Protein AF-A0A2P4YNF6-F1 (afdb_monomer_lite)

Sequence (118 aa):
MSEDQEPVELSPTPSEPAPLDSVTVDAIAPTSLLPRLRKKGYKFSSYAREDHGNALYCVTFCDVLPIYERMFAVAGGNRLTVYECLENGGLDVIQVYCDGDQEEQYFTAAWTVDVLTG

InterPro domains:
  IPR015943 WD40/YVTN repeat-like-containing domain superfamily [G3DSA:2.130.10.10] (36-118)
  IPR051243 Polycomb group WD repeat-containing protein [PTHR10253] (38-114)

Radius of gyration: 34.35 Å; chains: 1; bounding box: 39×47×121 Å

Foldseek 3Di:
DDDDDDDDDDDDDDDDDDDDPPPPPPDPPVPPCVVVPPPDDDDQQDDDDDPVPFDWQDKAQAPADPVRRQWIWIFFQQKIWIWGQDPSRDIDTPDMDGDPDNRDTDNYDDD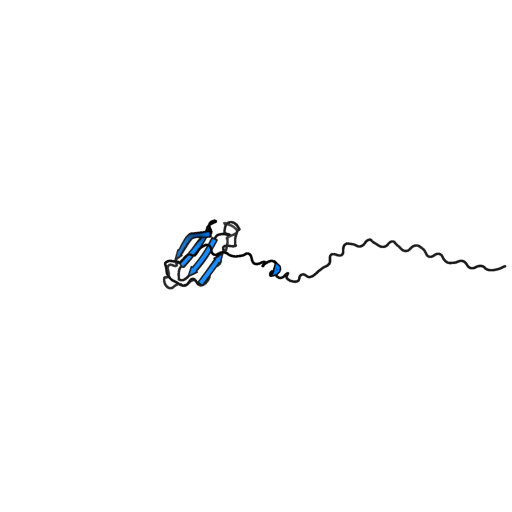DDDPVPD

pLDDT: mean 78.88, std 23.99, range [35.5, 98.69]

Organism: NCBI:txid4796

Structure (mmCIF, N/CA/C/O backbone):
data_AF-A0A2P4YNF6-F1
#
_entry.id   AF-A0A2P4YNF6-F1
#
loop_
_atom_site.group_PDB
_atom_site.id
_atom_site.type_symbol
_atom_site.label_atom_id
_atom_site.label_alt_id
_atom_site.label_comp_id
_atom_site.label_asym_id
_atom_site.label_entity_id
_atom_site.label_seq_id
_atom_site.pdbx_PDB_ins_code
_atom_site.Cartn_x
_atom_site.Cartn_y
_atom_site.Cartn_z
_atom_site.occupancy
_atom_site.B_iso_or_equiv
_atom_site.auth_seq_id
_atom_site.auth_comp_id
_atom_site.auth_asym_id
_atom_site.auth_atom_id
_atom_site.pdbx_PDB_model_num
ATOM 1 N N . MET A 1 1 ? 28.984 27.673 -102.567 1.00 40.41 1 MET A N 1
ATOM 2 C CA . MET A 1 1 ? 27.905 28.667 -102.410 1.00 40.41 1 MET A CA 1
ATOM 3 C C . MET A 1 1 ? 26.698 27.871 -101.954 1.00 40.41 1 MET A C 1
ATOM 5 O O . MET A 1 1 ? 26.148 27.160 -102.779 1.00 40.41 1 MET A O 1
ATOM 9 N N . SER A 1 2 ? 26.620 27.592 -100.652 1.00 43.94 2 SER A N 1
ATOM 10 C CA . SER A 1 2 ? 25.773 28.294 -99.655 1.00 43.94 2 SER A CA 1
ATOM 11 C C . SER A 1 2 ? 24.592 27.357 -99.376 1.00 43.94 2 SER A C 1
ATOM 13 O O . SER A 1 2 ? 24.042 26.852 -100.342 1.00 43.94 2 SER A O 1
ATOM 15 N N . GLU A 1 3 ? 24.126 27.013 -98.186 1.00 46.59 3 GLU A N 1
ATOM 16 C CA . GLU A 1 3 ? 24.444 27.191 -96.767 1.00 46.59 3 GLU A CA 1
ATOM 17 C C . GLU A 1 3 ? 23.687 26.011 -96.129 1.00 46.59 3 GLU A C 1
ATOM 19 O O . GLU A 1 3 ? 22.508 25.849 -96.432 1.00 46.59 3 GLU A O 1
ATOM 24 N N . ASP A 1 4 ? 24.322 25.184 -95.297 1.00 43.97 4 ASP A N 1
ATOM 25 C CA . ASP A 1 4 ? 23.609 24.172 -94.508 1.00 43.97 4 ASP A CA 1
ATOM 26 C C . ASP A 1 4 ? 24.011 24.299 -93.038 1.00 43.97 4 ASP A C 1
ATOM 28 O O . ASP A 1 4 ? 25.160 24.563 -92.685 1.00 43.97 4 ASP A O 1
ATOM 32 N N . GLN A 1 5 ? 22.982 24.203 -92.214 1.00 39.94 5 GLN A N 1
ATOM 33 C CA . GLN A 1 5 ? 22.827 24.734 -90.870 1.00 39.94 5 GLN A CA 1
ATOM 34 C C . GLN A 1 5 ? 23.389 23.751 -89.825 1.00 39.94 5 GLN A C 1
ATOM 36 O O . GLN A 1 5 ? 22.950 22.604 -89.765 1.00 39.94 5 GLN A O 1
ATOM 41 N N . GLU A 1 6 ? 24.342 24.177 -88.988 1.00 47.16 6 GLU A N 1
ATOM 42 C CA . GLU A 1 6 ? 24.832 23.370 -87.855 1.00 47.16 6 GLU A CA 1
ATOM 43 C C . GLU A 1 6 ? 23.800 23.324 -86.708 1.00 47.16 6 GLU A C 1
ATOM 45 O O . GLU A 1 6 ? 23.304 24.378 -86.292 1.00 47.16 6 GLU A O 1
ATOM 50 N N . PRO A 1 7 ? 23.494 22.146 -86.131 1.00 43.91 7 PRO A N 1
ATOM 51 C CA . PRO A 1 7 ? 22.780 22.058 -84.866 1.00 43.91 7 PRO A CA 1
ATOM 52 C C . PRO A 1 7 ? 23.763 22.132 -83.686 1.00 43.91 7 PRO A C 1
ATOM 54 O O . PRO A 1 7 ? 24.753 21.409 -83.623 1.00 43.91 7 PRO A O 1
ATOM 57 N N . VAL A 1 8 ? 23.462 23.008 -82.728 1.00 46.62 8 VAL A N 1
ATOM 58 C CA . VAL A 1 8 ? 24.220 23.202 -81.483 1.00 46.62 8 VAL A CA 1
ATOM 59 C C . VAL A 1 8 ? 24.035 21.992 -80.557 1.00 46.62 8 VAL A C 1
ATOM 61 O O . VAL A 1 8 ? 22.925 21.721 -80.100 1.00 46.62 8 VAL A O 1
ATOM 64 N N . GLU A 1 9 ? 25.125 21.282 -80.260 1.00 43.38 9 GLU A N 1
ATOM 65 C CA . GLU A 1 9 ? 25.176 20.180 -79.293 1.00 43.38 9 GLU A CA 1
ATOM 66 C C . GLU A 1 9 ? 25.269 20.741 -77.857 1.00 43.38 9 GLU A C 1
ATOM 68 O O . GLU A 1 9 ? 26.223 21.435 -77.499 1.00 43.38 9 GLU A O 1
ATOM 73 N N . LEU A 1 10 ? 24.244 20.490 -77.035 1.00 39.78 10 LEU A N 1
ATOM 74 C CA . LEU A 1 10 ? 24.192 20.890 -75.624 1.00 39.78 10 LEU A CA 1
ATOM 75 C C . LEU A 1 10 ? 25.003 19.909 -74.761 1.00 39.78 10 LEU A C 1
ATOM 77 O O . LEU A 1 10 ? 24.817 18.697 -74.831 1.00 39.78 10 LEU A O 1
ATOM 81 N N . SER A 1 11 ? 25.885 20.455 -73.925 1.00 45.62 11 SER A N 1
ATOM 82 C CA . SER A 1 11 ? 26.763 19.741 -72.993 1.00 45.62 11 SER A CA 1
ATOM 83 C C . SER A 1 11 ? 26.007 18.940 -71.911 1.00 45.62 11 SER A C 1
ATOM 85 O O . SER A 1 11 ? 24.892 19.307 -71.529 1.00 45.62 11 SER A O 1
ATOM 87 N N . PRO A 1 12 ? 26.606 17.853 -71.374 1.00 41.47 12 PRO A N 1
ATOM 88 C CA . PRO A 1 12 ? 25.936 16.955 -70.436 1.00 41.47 12 PRO A CA 1
ATOM 89 C C . PRO A 1 12 ? 25.709 17.607 -69.065 1.00 41.47 12 PRO A C 1
ATOM 91 O O . PRO A 1 12 ? 26.616 18.165 -68.447 1.00 41.47 12 PRO A O 1
ATOM 94 N N . THR A 1 13 ? 24.469 17.507 -68.592 1.00 40.78 13 THR A N 1
ATOM 95 C CA . THR A 1 13 ? 23.997 17.953 -67.277 1.00 40.78 13 THR A CA 1
ATOM 96 C C . THR A 1 13 ? 24.624 17.100 -66.159 1.00 40.78 13 THR A C 1
ATOM 98 O O . THR A 1 13 ? 24.768 15.889 -66.340 1.00 40.78 13 THR A O 1
ATOM 101 N N . PRO A 1 14 ? 25.012 17.686 -65.008 1.00 38.69 14 PRO A N 1
ATOM 102 C CA . PRO A 1 14 ? 25.619 16.946 -63.907 1.00 38.69 14 PRO A CA 1
ATOM 103 C C . PRO A 1 14 ? 24.654 15.915 -63.313 1.00 38.69 14 PRO A C 1
ATOM 105 O O . PRO A 1 14 ? 23.480 16.191 -63.076 1.00 38.69 14 PRO A O 1
ATOM 108 N N . SER A 1 15 ? 25.206 14.726 -63.083 1.00 44.44 15 SER A N 1
ATOM 109 C CA . SER A 1 15 ? 24.582 13.540 -62.504 1.00 44.44 15 SER A CA 1
ATOM 110 C C . SER A 1 15 ? 23.806 13.824 -61.216 1.00 44.44 15 SER A C 1
ATOM 112 O O . SER A 1 15 ? 24.346 14.379 -60.257 1.00 44.44 15 SER A O 1
ATOM 114 N N . GLU A 1 16 ? 22.557 13.372 -61.215 1.00 39.91 16 GLU A N 1
ATOM 115 C CA . GLU A 1 16 ? 21.609 13.332 -60.104 1.00 39.91 16 GLU A CA 1
ATOM 116 C C . GLU A 1 16 ? 22.200 12.607 -58.874 1.00 39.91 16 GLU A C 1
ATOM 118 O O . GLU A 1 16 ? 22.705 11.488 -59.011 1.00 39.91 16 GLU A O 1
ATOM 123 N N . PRO A 1 17 ? 22.187 13.209 -57.668 1.00 39.03 17 PRO A N 1
ATOM 124 C CA . PRO A 1 17 ? 22.589 12.510 -56.454 1.00 39.03 17 PRO A CA 1
ATOM 125 C C . PRO A 1 17 ? 21.510 11.495 -56.047 1.00 39.03 17 PRO A C 1
ATOM 127 O O . PRO A 1 17 ? 20.322 11.811 -56.024 1.00 39.03 17 PRO A O 1
ATOM 130 N N . ALA A 1 18 ? 21.945 10.278 -55.709 1.00 46.62 18 ALA A N 1
ATOM 131 C CA . ALA A 1 18 ? 21.102 9.193 -55.204 1.00 46.62 18 ALA A CA 1
ATOM 132 C C . ALA A 1 18 ? 20.200 9.653 -54.037 1.00 46.62 18 ALA A C 1
ATOM 134 O O . ALA A 1 18 ? 20.630 10.494 -53.239 1.00 46.62 18 ALA A O 1
ATOM 135 N N . PRO A 1 19 ? 18.978 9.103 -53.890 1.00 36.38 19 PRO A N 1
ATOM 136 C CA . PRO A 1 19 ? 18.088 9.512 -52.820 1.00 36.38 19 PRO A CA 1
ATOM 137 C C . PRO A 1 19 ? 18.684 9.072 -51.481 1.00 36.38 19 PRO A C 1
ATOM 139 O O . PRO A 1 19 ? 18.851 7.886 -51.202 1.00 36.38 19 PRO A O 1
ATOM 142 N N . LEU A 1 20 ? 19.035 10.067 -50.672 1.00 40.53 20 LEU A N 1
ATOM 143 C CA . LEU A 1 20 ? 19.299 9.932 -49.250 1.00 40.53 20 LEU A CA 1
ATOM 144 C C . LEU A 1 20 ? 17.985 9.483 -48.597 1.00 40.53 20 LEU A C 1
ATOM 146 O O . LEU A 1 20 ? 16.967 10.146 -48.804 1.00 40.53 20 LEU A O 1
ATOM 150 N N . ASP A 1 21 ? 18.004 8.377 -47.849 1.00 38.75 21 ASP A N 1
ATOM 151 C CA . ASP A 1 21 ? 16.855 7.886 -47.084 1.00 38.75 21 ASP A CA 1
ATOM 152 C C . ASP A 1 21 ? 16.238 9.040 -46.289 1.00 38.75 21 ASP A C 1
ATOM 154 O O . ASP A 1 21 ? 16.794 9.531 -45.301 1.00 38.75 21 ASP A O 1
ATOM 158 N N . SER A 1 22 ? 15.086 9.514 -46.761 1.00 37.94 22 SER A N 1
ATOM 159 C CA . SER A 1 22 ? 14.310 10.529 -46.078 1.00 37.94 22 SER A CA 1
ATOM 160 C C . SER A 1 22 ? 13.765 9.888 -44.812 1.00 37.94 22 SER A C 1
ATOM 162 O O . SER A 1 22 ? 12.767 9.169 -44.850 1.00 37.94 22 SER A O 1
ATOM 164 N N . VAL A 1 23 ? 14.439 10.138 -43.692 1.00 37.16 23 VAL A N 1
ATOM 165 C CA . VAL A 1 23 ? 13.872 9.966 -42.358 1.00 37.16 23 VAL A CA 1
ATOM 166 C C . VAL A 1 23 ? 12.595 10.798 -42.341 1.00 37.16 23 VAL A C 1
ATOM 168 O O . VAL A 1 23 ? 12.644 12.028 -42.256 1.00 37.16 23 VAL A O 1
ATOM 171 N N . THR A 1 24 ? 11.448 10.141 -42.500 1.00 35.50 24 THR A N 1
ATOM 172 C CA . THR A 1 24 ? 10.166 10.787 -42.278 1.00 35.50 24 THR A CA 1
ATOM 173 C C . THR A 1 24 ? 10.145 11.192 -40.815 1.00 35.50 24 THR A C 1
ATOM 175 O O . THR A 1 24 ? 10.206 10.365 -39.905 1.00 35.50 24 THR A O 1
ATOM 178 N N . VAL A 1 25 ? 10.108 12.501 -40.575 1.00 40.78 25 VAL A N 1
ATOM 179 C CA . VAL A 1 25 ? 9.796 13.058 -39.259 1.00 40.78 25 VAL A CA 1
ATOM 180 C C . VAL A 1 25 ? 8.287 12.899 -39.073 1.00 40.78 25 VAL A C 1
ATOM 182 O O . VAL A 1 25 ? 7.532 13.866 -39.033 1.00 40.78 25 VAL A O 1
ATOM 185 N N . ASP A 1 26 ? 7.833 11.647 -39.039 1.00 38.38 26 ASP A N 1
ATOM 186 C CA . ASP A 1 26 ? 6.468 11.308 -38.692 1.00 38.38 26 ASP A CA 1
ATOM 187 C C . ASP A 1 26 ? 6.336 11.458 -37.180 1.00 38.38 26 ASP A C 1
ATOM 189 O O . ASP A 1 26 ? 6.780 10.626 -36.394 1.00 38.38 26 ASP A O 1
ATOM 193 N N . ALA A 1 27 ? 5.740 12.587 -36.806 1.00 45.59 27 ALA A N 1
ATOM 194 C CA . ALA A 1 27 ? 4.920 12.763 -35.622 1.00 45.59 27 ALA A CA 1
ATOM 195 C C . ALA A 1 27 ? 5.492 12.196 -34.308 1.00 45.59 27 ALA A C 1
ATOM 197 O O . ALA A 1 27 ? 5.204 11.068 -33.909 1.00 45.59 27 ALA A O 1
ATOM 198 N N . ILE A 1 28 ? 6.088 13.077 -33.498 1.00 52.62 28 ILE A N 1
ATOM 199 C CA . ILE A 1 28 ? 5.987 12.957 -32.034 1.00 52.62 28 ILE A CA 1
ATOM 200 C C . ILE A 1 28 ? 4.539 13.313 -31.643 1.00 52.62 28 ILE A C 1
ATOM 202 O O . ILE A 1 28 ? 4.264 14.294 -30.959 1.00 52.62 28 ILE A O 1
ATOM 206 N N . ALA A 1 29 ? 3.573 12.545 -32.144 1.00 51.41 29 ALA A N 1
ATOM 207 C CA . ALA A 1 29 ? 2.304 12.411 -31.463 1.00 51.41 29 ALA A CA 1
ATOM 208 C C . ALA A 1 29 ? 2.599 11.576 -30.210 1.00 51.41 29 ALA A C 1
ATOM 210 O O . ALA A 1 29 ? 3.353 10.605 -30.314 1.00 51.41 29 ALA A O 1
ATOM 211 N N . PRO A 1 30 ? 2.053 11.904 -29.027 1.00 54.28 30 PRO A N 1
ATOM 212 C CA . PRO A 1 30 ? 2.116 10.979 -27.910 1.00 54.28 30 PRO A CA 1
ATOM 213 C C . PRO A 1 30 ? 1.453 9.687 -28.382 1.00 54.28 30 PRO A C 1
ATOM 215 O O . PRO A 1 30 ? 0.233 9.635 -28.549 1.00 54.28 30 PRO A O 1
ATOM 218 N N . THR A 1 31 ? 2.260 8.667 -28.685 1.00 54.38 31 THR A N 1
ATOM 219 C CA . THR A 1 31 ? 1.757 7.355 -29.064 1.00 54.38 31 THR A CA 1
ATOM 220 C C . THR A 1 31 ? 0.895 6.915 -27.908 1.00 54.38 31 THR A C 1
ATOM 222 O O . THR A 1 31 ? 1.389 6.655 -26.811 1.00 54.38 31 THR A O 1
ATOM 225 N N . SER A 1 32 ? -0.411 6.928 -28.147 1.00 60.41 32 SER A N 1
ATOM 226 C CA . SER A 1 32 ? -1.409 6.508 -27.189 1.00 60.41 32 SER A CA 1
ATOM 227 C C . SER A 1 32 ? -0.923 5.231 -26.505 1.00 60.41 32 SER A C 1
ATOM 229 O O . SER A 1 32 ? -0.521 4.291 -27.186 1.00 60.41 32 SER A O 1
ATOM 231 N N . LEU A 1 33 ? -0.917 5.179 -25.171 1.00 59.56 33 LEU A N 1
ATOM 232 C CA . LEU A 1 33 ? -0.593 3.942 -24.446 1.00 59.56 33 LEU A CA 1
ATOM 233 C C . LEU A 1 33 ? -1.698 2.882 -24.622 1.00 59.56 33 LEU A C 1
ATOM 235 O O . LEU A 1 33 ? -1.518 1.721 -24.255 1.00 59.56 33 LEU A O 1
ATOM 239 N N . LEU A 1 34 ? -2.830 3.256 -25.227 1.00 58.28 34 LEU A N 1
ATOM 240 C CA . LEU A 1 34 ? -4.008 2.410 -25.406 1.00 58.28 34 LEU A CA 1
ATOM 241 C C . LEU A 1 34 ? -3.743 1.116 -26.209 1.00 58.28 34 LEU A C 1
ATOM 243 O O . LEU A 1 34 ? -4.246 0.076 -25.791 1.00 58.28 34 LEU A O 1
ATOM 247 N N . PRO A 1 35 ? -2.931 1.081 -27.289 1.00 55.69 35 PRO A N 1
ATOM 248 C CA . PRO A 1 35 ? -2.599 -0.157 -27.999 1.00 55.69 35 PRO A CA 1
ATOM 249 C C . PRO A 1 35 ? -1.669 -1.086 -27.201 1.00 55.69 35 PRO A C 1
ATOM 251 O O . PRO A 1 35 ? -1.671 -2.294 -27.436 1.00 55.69 35 PRO A O 1
ATOM 254 N N . ARG A 1 36 ? -0.885 -0.547 -26.250 1.00 55.31 36 ARG A N 1
ATOM 255 C CA . ARG A 1 36 ? -0.086 -1.338 -25.291 1.00 55.31 36 ARG A CA 1
ATOM 256 C C . ARG A 1 36 ? -0.931 -1.876 -24.140 1.00 55.31 36 ARG A C 1
ATOM 258 O O . ARG A 1 36 ? -0.581 -2.899 -23.561 1.00 55.31 36 ARG A O 1
ATOM 265 N N . LEU A 1 37 ? -2.085 -1.266 -23.887 1.00 57.50 37 LEU A N 1
ATOM 266 C CA . LEU A 1 37 ? -3.124 -1.762 -22.991 1.00 57.50 37 LEU A CA 1
ATOM 267 C C . LEU A 1 37 ? -3.934 -2.905 -23.641 1.00 57.50 37 LEU A C 1
ATOM 269 O O . LEU A 1 37 ? -5.157 -2.977 -23.519 1.00 57.50 37 LEU A O 1
ATOM 273 N N . ARG A 1 38 ? -3.273 -3.83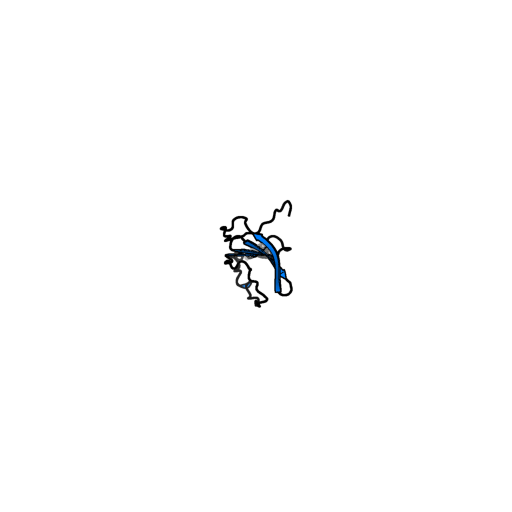0 -24.355 1.00 58.81 38 ARG A N 1
ATOM 274 C CA . ARG A 1 38 ? -3.884 -5.128 -24.670 1.00 58.81 38 ARG A CA 1
ATOM 275 C C . ARG A 1 38 ? -4.188 -5.783 -23.329 1.00 58.81 38 ARG A C 1
ATOM 277 O O . ARG A 1 38 ? -3.261 -6.147 -22.612 1.00 58.81 38 ARG A O 1
ATOM 284 N N . LYS A 1 39 ? -5.479 -5.847 -22.980 1.00 62.50 39 LYS A N 1
ATOM 285 C CA . LYS A 1 39 ? -6.005 -6.350 -21.704 1.00 62.50 39 LYS A CA 1
ATOM 286 C C . LYS A 1 39 ? -5.392 -7.715 -21.393 1.00 62.50 39 LYS A C 1
ATOM 288 O O . LYS A 1 39 ? -5.884 -8.738 -21.862 1.00 62.50 39 LYS A O 1
ATOM 293 N N . LYS A 1 40 ? -4.314 -7.735 -20.605 1.00 74.62 40 LYS A N 1
ATOM 294 C CA . LYS A 1 40 ? -3.911 -8.947 -19.899 1.00 74.62 40 LYS A CA 1
ATOM 295 C C . LYS A 1 40 ? -5.099 -9.325 -19.019 1.00 74.62 40 LYS A C 1
ATOM 297 O O . LYS A 1 40 ? -5.668 -8.467 -18.346 1.00 74.62 40 LYS A O 1
ATOM 302 N N . GLY A 1 41 ? -5.535 -10.577 -19.103 1.00 86.31 41 GLY A N 1
ATOM 303 C CA . GLY A 1 41 ? -6.573 -11.075 -18.212 1.00 86.31 41 GLY A CA 1
ATOM 304 C C . GLY A 1 41 ? -6.036 -11.067 -16.785 1.00 86.31 41 GLY A C 1
ATOM 305 O O . GLY A 1 41 ? -4.960 -11.608 -16.540 1.00 86.31 41 GLY A O 1
ATOM 306 N N . TYR A 1 42 ? -6.766 -10.451 -15.863 1.00 89.88 42 TYR A N 1
ATOM 307 C CA . TYR A 1 42 ? -6.470 -10.531 -14.438 1.00 89.88 42 TYR A CA 1
ATOM 308 C C . TYR A 1 42 ? -7.306 -11.653 -13.828 1.00 89.88 42 TYR A C 1
ATOM 310 O O . TYR A 1 42 ? -8.484 -11.808 -14.156 1.00 89.88 42 TYR A O 1
ATOM 318 N N . LYS A 1 43 ? -6.694 -12.434 -12.938 1.00 93.56 43 LYS A N 1
ATOM 319 C CA . LYS A 1 43 ? -7.373 -13.448 -12.133 1.00 93.56 43 LYS A CA 1
ATOM 320 C C . LYS A 1 43 ? -7.184 -13.086 -10.668 1.00 93.56 43 LYS A C 1
ATOM 322 O O . LYS A 1 43 ? -6.069 -12.800 -10.248 1.00 93.56 43 LYS A O 1
ATOM 327 N N . PHE A 1 44 ? -8.270 -13.122 -9.908 1.00 95.62 44 PHE A N 1
ATOM 328 C CA . PHE A 1 44 ? -8.212 -12.986 -8.460 1.00 95.62 44 PHE A CA 1
ATOM 329 C C . PHE A 1 44 ? -7.367 -14.115 -7.847 1.00 95.62 44 PHE A C 1
ATOM 331 O O . PHE A 1 44 ? -7.610 -15.289 -8.145 1.00 95.62 44 PHE A O 1
ATOM 338 N N . SER A 1 45 ? -6.389 -13.757 -7.013 1.00 96.25 45 SER A N 1
ATOM 339 C CA . SER A 1 45 ? -5.526 -14.709 -6.306 1.00 96.25 45 SER A CA 1
ATOM 340 C C . SER A 1 45 ? -5.851 -14.780 -4.817 1.00 96.25 45 SER A C 1
ATOM 342 O O . SER A 1 45 ? -6.131 -15.862 -4.308 1.00 96.25 45 SER A O 1
ATOM 344 N N . SER A 1 46 ? -5.835 -13.643 -4.123 1.00 96.88 46 SER A N 1
ATOM 345 C CA . SER A 1 46 ? -5.978 -13.572 -2.672 1.00 96.88 46 SER A CA 1
ATOM 346 C C . SER A 1 46 ? -6.479 -12.196 -2.217 1.00 96.88 46 SER A C 1
ATOM 348 O O . SER A 1 46 ? -6.624 -11.267 -3.014 1.00 96.88 46 SER A O 1
ATOM 350 N N . TYR A 1 47 ? -6.783 -12.088 -0.924 1.00 96.50 47 TYR A N 1
ATOM 351 C CA . TYR A 1 47 ? -7.090 -10.839 -0.236 1.00 96.50 47 TYR A CA 1
ATOM 352 C C . TYR A 1 47 ? -6.644 -10.950 1.224 1.00 96.50 47 TYR A C 1
ATOM 354 O O . TYR A 1 47 ? -6.593 -12.050 1.776 1.00 96.50 47 TYR A O 1
ATOM 362 N N . ALA A 1 48 ? -6.376 -9.810 1.852 1.00 94.25 48 ALA A N 1
ATOM 363 C CA . ALA A 1 48 ? -6.134 -9.701 3.284 1.00 94.25 48 ALA A CA 1
ATOM 364 C C . ALA A 1 48 ? -7.084 -8.657 3.882 1.00 94.25 48 ALA A C 1
ATOM 366 O O . ALA A 1 48 ? -7.527 -7.733 3.197 1.00 94.25 48 ALA A O 1
ATOM 367 N N . ARG A 1 49 ? -7.425 -8.826 5.160 1.00 96.12 49 ARG A N 1
ATOM 368 C CA . ARG A 1 49 ? -8.152 -7.830 5.951 1.00 96.12 49 ARG A CA 1
ATOM 369 C C . ARG A 1 49 ? -7.312 -7.519 7.177 1.00 96.12 49 ARG A C 1
ATOM 371 O O . ARG A 1 49 ? -6.970 -8.441 7.912 1.00 96.12 49 ARG A O 1
ATOM 378 N N . GLU A 1 50 ? -7.025 -6.244 7.391 1.00 96.56 50 GLU A N 1
ATOM 379 C CA . GLU A 1 50 ? -6.287 -5.806 8.572 1.00 96.56 50 GLU A CA 1
ATOM 380 C C . GLU A 1 50 ? -7.170 -5.895 9.829 1.00 96.56 50 GLU A C 1
ATOM 382 O O . GLU A 1 50 ? -8.388 -5.696 9.781 1.00 96.56 50 GLU A O 1
ATOM 387 N N . ASP A 1 51 ? -6.561 -6.242 10.960 1.00 96.38 51 ASP A N 1
ATOM 388 C CA . ASP A 1 51 ? -7.235 -6.544 12.230 1.00 96.38 51 ASP A CA 1
ATOM 389 C C . ASP A 1 51 ? -7.798 -5.304 12.940 1.00 96.38 51 ASP A C 1
ATOM 391 O O . ASP A 1 51 ? -8.780 -5.406 13.672 1.00 96.38 51 ASP A O 1
ATOM 395 N N . HIS A 1 52 ? -7.223 -4.127 12.689 1.00 94.00 52 HIS A N 1
ATOM 396 C CA . HIS A 1 52 ? -7.643 -2.870 13.313 1.00 94.00 52 HIS A CA 1
ATOM 397 C C . HIS A 1 52 ? -9.009 -2.361 12.828 1.00 94.00 52 HIS A C 1
ATOM 399 O O . HIS A 1 52 ? -9.577 -1.467 13.445 1.00 94.00 52 HIS A O 1
ATOM 405 N N . GLY A 1 53 ? -9.547 -2.896 11.726 1.00 94.31 53 GLY A N 1
ATOM 406 C CA . GLY A 1 53 ? -10.908 -2.593 11.267 1.00 94.31 53 GLY A CA 1
ATOM 407 C C . GLY A 1 53 ? -11.146 -1.164 10.757 1.00 94.31 53 GLY A C 1
ATOM 408 O O . GLY A 1 53 ? -12.290 -0.817 10.464 1.00 94.31 53 GLY A O 1
ATOM 409 N N . ASN A 1 54 ? -10.095 -0.350 10.617 1.00 95.75 54 ASN A N 1
ATOM 410 C CA . ASN A 1 54 ? -10.189 0.995 10.035 1.00 95.75 54 ASN A CA 1
ATOM 411 C C . ASN A 1 54 ? -10.252 0.923 8.505 1.00 95.75 54 ASN A C 1
ATOM 413 O O . ASN A 1 54 ? -9.813 -0.051 7.892 1.00 95.75 54 ASN A O 1
ATOM 417 N N . ALA A 1 55 ? -10.772 1.981 7.882 1.00 96.88 55 ALA A N 1
ATOM 418 C CA . ALA A 1 55 ? -10.720 2.129 6.434 1.00 96.88 55 ALA A CA 1
ATOM 419 C C . ALA A 1 55 ? -9.270 2.275 5.942 1.00 96.88 55 ALA A C 1
ATOM 421 O O . ALA A 1 55 ? -8.442 2.912 6.594 1.00 96.88 55 ALA A O 1
ATOM 422 N N . LEU A 1 56 ? -8.995 1.701 4.770 1.00 98.06 56 LEU A N 1
ATOM 423 C CA . LEU A 1 56 ? -7.719 1.822 4.070 1.00 98.06 56 LEU A CA 1
ATOM 424 C C . LEU A 1 56 ? -7.868 2.906 3.005 1.00 98.06 56 LEU A C 1
ATOM 426 O O . LEU A 1 56 ? -8.711 2.782 2.113 1.00 98.06 56 LEU A O 1
ATOM 430 N N . TYR A 1 57 ? -7.083 3.973 3.114 1.00 98.12 57 TYR A N 1
ATOM 431 C CA . TYR A 1 57 ? -7.205 5.149 2.249 1.00 98.12 57 TYR A CA 1
ATOM 432 C C . TYR A 1 57 ? -6.171 5.168 1.124 1.00 98.12 57 TYR A C 1
ATOM 434 O O . TYR A 1 57 ? -6.415 5.771 0.080 1.00 98.12 57 TYR A O 1
ATOM 442 N N . CYS A 1 58 ? -5.043 4.481 1.306 1.00 98.38 58 CYS A N 1
ATOM 443 C CA . CYS A 1 58 ? -3.965 4.442 0.327 1.00 98.38 58 CYS A CA 1
ATOM 444 C C . CYS A 1 58 ? -3.391 3.035 0.183 1.00 98.38 58 CYS A C 1
ATOM 446 O O . CYS A 1 58 ? -3.202 2.331 1.173 1.00 98.38 58 CYS A O 1
ATOM 448 N N . VAL A 1 59 ? -3.078 2.664 -1.060 1.00 98.25 59 VAL A N 1
ATOM 449 C CA . VAL A 1 59 ? -2.249 1.508 -1.412 1.00 98.25 59 VAL A CA 1
ATOM 450 C C . VAL A 1 59 ? -1.240 1.969 -2.458 1.00 98.25 59 VAL A C 1
ATOM 452 O O . VAL A 1 59 ? -1.631 2.600 -3.441 1.00 98.25 59 VAL A O 1
ATOM 455 N N . THR A 1 60 ? 0.042 1.668 -2.263 1.00 98.38 60 THR A N 1
ATOM 456 C CA . THR A 1 60 ? 1.111 2.104 -3.171 1.00 98.38 60 THR A CA 1
ATOM 457 C C . THR A 1 60 ? 2.202 1.043 -3.318 1.00 98.38 60 THR A C 1
ATOM 459 O O . THR A 1 60 ? 2.768 0.582 -2.326 1.00 98.38 60 THR A O 1
ATOM 462 N N . PHE A 1 61 ? 2.483 0.633 -4.558 1.00 98.19 61 PHE A N 1
ATOM 463 C CA . PHE A 1 61 ? 3.574 -0.293 -4.881 1.00 98.19 61 PHE A CA 1
ATOM 464 C C . PHE A 1 61 ? 4.929 0.421 -4.837 1.00 98.19 61 PHE A C 1
ATOM 466 O O . PHE A 1 61 ? 5.031 1.615 -5.123 1.00 98.19 61 PHE A O 1
ATOM 473 N N . CYS A 1 62 ? 5.971 -0.311 -4.445 1.00 97.00 62 CYS A N 1
ATOM 474 C CA . CYS A 1 62 ? 7.325 0.214 -4.348 1.00 97.00 62 CYS A CA 1
ATOM 475 C C . CYS A 1 62 ? 8.046 0.115 -5.699 1.00 97.00 62 CYS A C 1
ATOM 477 O O . CYS A 1 62 ? 8.750 -0.850 -5.986 1.00 97.00 62 CYS A O 1
ATOM 479 N N . ASP A 1 63 ? 7.902 1.155 -6.518 1.00 93.75 63 ASP A N 1
ATOM 480 C CA . ASP A 1 63 ? 8.489 1.208 -7.865 1.00 93.75 63 ASP A CA 1
ATOM 481 C C . ASP A 1 63 ? 9.893 1.853 -7.899 1.00 93.75 63 ASP A C 1
ATOM 483 O O . ASP A 1 63 ? 10.395 2.215 -8.964 1.00 93.75 63 ASP A O 1
ATOM 487 N N . VAL A 1 64 ? 10.541 2.037 -6.741 1.00 93.81 64 VAL A N 1
ATOM 488 C CA . VAL A 1 64 ? 11.831 2.753 -6.654 1.00 93.81 64 VAL A CA 1
ATOM 489 C C . VAL A 1 64 ? 12.998 1.943 -7.224 1.00 93.81 64 VAL A C 1
ATOM 491 O O . VAL A 1 64 ? 13.897 2.520 -7.829 1.00 93.81 64 VAL A O 1
ATOM 494 N N . LEU A 1 65 ? 12.987 0.615 -7.052 1.00 91.25 65 LEU A N 1
ATOM 495 C CA . LEU A 1 65 ? 13.998 -0.313 -7.568 1.00 91.25 65 LEU A CA 1
ATOM 496 C C . LEU A 1 65 ? 13.354 -1.667 -7.919 1.00 91.25 65 LEU A C 1
ATOM 498 O O . LEU A 1 65 ? 12.445 -2.097 -7.209 1.00 91.25 65 LEU A O 1
ATOM 502 N N . PRO A 1 66 ? 13.864 -2.404 -8.930 1.00 92.19 66 PRO A N 1
ATOM 503 C CA . PRO A 1 66 ? 13.291 -3.691 -9.345 1.00 92.19 66 PRO A CA 1
ATOM 504 C C . PRO A 1 66 ? 13.218 -4.750 -8.238 1.00 92.19 66 PRO A C 1
ATOM 506 O O . PRO A 1 66 ? 12.330 -5.594 -8.247 1.00 92.19 66 PRO A O 1
ATOM 509 N N . ILE A 1 67 ? 14.129 -4.705 -7.261 1.00 92.38 67 ILE A N 1
ATOM 510 C CA . ILE A 1 67 ? 14.132 -5.644 -6.129 1.00 92.38 67 ILE A CA 1
ATOM 511 C C . ILE A 1 67 ? 12.892 -5.512 -5.230 1.00 92.38 67 ILE A C 1
ATOM 513 O O . ILE A 1 67 ? 12.573 -6.451 -4.507 1.00 92.38 67 ILE A O 1
ATOM 517 N N . TYR A 1 68 ? 12.184 -4.380 -5.291 1.00 94.69 68 TYR A N 1
ATOM 518 C CA . TYR A 1 68 ? 10.992 -4.098 -4.493 1.00 94.69 68 TYR A CA 1
ATOM 519 C C . TYR A 1 68 ? 9.689 -4.213 -5.292 1.00 94.69 68 TYR A C 1
ATOM 521 O O . TYR A 1 68 ? 8.631 -3.892 -4.763 1.00 94.69 68 TYR A O 1
ATOM 529 N N . GLU A 1 69 ? 9.727 -4.731 -6.527 1.00 94.69 69 GLU A N 1
ATOM 530 C CA . GLU A 1 69 ? 8.557 -4.807 -7.422 1.00 94.69 69 GLU A CA 1
ATOM 531 C C . GLU A 1 69 ? 7.366 -5.591 -6.835 1.00 94.69 69 GLU A C 1
ATOM 533 O O . GLU A 1 69 ? 6.225 -5.437 -7.270 1.00 94.69 69 GLU A O 1
ATOM 538 N N . ARG A 1 70 ? 7.626 -6.458 -5.847 1.00 96.88 70 ARG A N 1
ATOM 539 C CA . ARG A 1 70 ? 6.607 -7.249 -5.146 1.00 96.88 70 ARG A CA 1
ATOM 540 C C . ARG A 1 70 ? 6.139 -6.618 -3.840 1.00 96.88 70 ARG A C 1
ATOM 542 O O . ARG A 1 70 ? 5.241 -7.170 -3.213 1.00 96.88 70 ARG A O 1
ATOM 549 N N . MET A 1 71 ? 6.713 -5.492 -3.429 1.00 98.06 71 MET A N 1
ATOM 550 C CA . MET A 1 71 ? 6.356 -4.813 -2.190 1.00 98.06 71 MET A CA 1
ATOM 551 C C . MET A 1 71 ? 5.331 -3.708 -2.432 1.00 98.06 71 MET A C 1
ATOM 553 O O . MET A 1 71 ? 5.423 -2.943 -3.393 1.00 98.06 71 MET A O 1
ATOM 557 N N . PHE A 1 72 ? 4.372 -3.584 -1.521 1.00 98.56 72 PHE A N 1
ATOM 558 C CA . PHE A 1 72 ? 3.450 -2.453 -1.479 1.00 98.56 72 PHE A CA 1
ATOM 559 C C . PHE A 1 72 ? 3.145 -2.051 -0.038 1.00 98.56 72 PHE A C 1
ATOM 561 O O . PHE A 1 72 ? 3.209 -2.869 0.877 1.00 98.56 72 PHE A O 1
ATOM 568 N N . ALA A 1 73 ? 2.809 -0.780 0.162 1.00 98.56 73 ALA A N 1
ATOM 569 C CA . ALA A 1 73 ? 2.359 -0.248 1.439 1.00 98.56 73 ALA A CA 1
ATOM 570 C C . ALA A 1 73 ? 0.863 0.049 1.393 1.00 98.56 73 ALA A C 1
ATOM 572 O O . ALA A 1 73 ? 0.325 0.440 0.354 1.00 98.56 73 ALA A O 1
ATOM 573 N N . VAL A 1 74 ? 0.216 -0.102 2.541 1.00 98.62 74 VAL A N 1
ATOM 574 C CA . VAL A 1 74 ? -1.183 0.234 2.787 1.00 98.62 74 VAL A CA 1
ATOM 575 C C . VAL A 1 74 ? -1.235 1.193 3.969 1.00 98.62 74 VAL A C 1
ATOM 577 O O . VAL A 1 74 ? -0.601 0.929 4.987 1.00 98.62 74 VAL A O 1
ATOM 580 N N . ALA A 1 75 ? -1.979 2.291 3.840 1.00 98.44 75 ALA A N 1
ATOM 581 C CA . ALA A 1 75 ? -2.174 3.258 4.918 1.00 98.44 75 ALA A CA 1
ATOM 582 C C . ALA A 1 75 ? -3.656 3.368 5.304 1.00 98.44 75 ALA A C 1
ATOM 584 O O . ALA A 1 75 ? -4.528 3.498 4.432 1.00 98.44 75 ALA A O 1
ATOM 585 N N . GLY A 1 76 ? -3.932 3.332 6.609 1.00 98.12 76 GLY A N 1
ATOM 586 C CA . GLY A 1 76 ? -5.278 3.448 7.162 1.00 98.12 76 GLY A CA 1
ATOM 587 C C . GLY A 1 76 ? -5.280 3.595 8.685 1.00 98.12 76 GLY A C 1
ATOM 588 O O . GLY A 1 76 ? -4.587 2.871 9.399 1.00 98.12 76 GLY A O 1
ATOM 589 N N . GLY A 1 77 ? -6.074 4.537 9.202 1.00 97.62 77 GLY A N 1
ATOM 590 C CA . GLY A 1 77 ? -5.964 4.963 10.604 1.00 97.62 77 GLY A CA 1
ATOM 591 C C . GLY A 1 77 ? -4.547 5.456 10.915 1.00 97.62 77 GLY A C 1
ATOM 592 O O . GLY A 1 77 ? -3.893 6.026 10.047 1.00 97.62 77 GLY A O 1
ATOM 593 N N . ASN A 1 78 ? -4.040 5.166 12.108 1.00 98.12 78 ASN A N 1
ATOM 594 C CA . ASN A 1 78 ? -2.671 5.495 12.504 1.00 98.12 78 ASN A CA 1
ATOM 595 C C . ASN A 1 78 ? -1.650 4.402 12.122 1.00 98.12 78 ASN A C 1
ATOM 597 O O . ASN A 1 78 ? -0.590 4.303 12.741 1.00 98.12 78 ASN A O 1
ATOM 601 N N . ARG A 1 79 ? -1.974 3.536 11.149 1.00 98.12 79 ARG A N 1
ATOM 602 C CA . ARG A 1 79 ? -1.154 2.384 10.757 1.00 98.12 79 ARG A CA 1
ATOM 603 C C . ARG A 1 79 ? -0.724 2.455 9.294 1.00 98.12 79 ARG A C 1
ATOM 605 O O . ARG A 1 79 ? -1.517 2.787 8.411 1.00 98.12 79 ARG A O 1
ATOM 612 N N . LEU A 1 80 ? 0.528 2.077 9.048 1.00 98.44 80 LEU A N 1
ATOM 613 C CA . LEU A 1 80 ? 1.061 1.780 7.725 1.00 98.44 80 LEU A CA 1
ATOM 614 C C . LEU A 1 80 ? 1.635 0.361 7.714 1.00 98.44 80 LEU A C 1
ATOM 616 O O . LEU A 1 80 ? 2.558 0.054 8.468 1.00 98.44 80 LEU A O 1
ATOM 620 N N . THR A 1 81 ? 1.097 -0.501 6.858 1.00 98.69 81 THR A N 1
ATOM 621 C CA . THR A 1 81 ? 1.536 -1.895 6.726 1.00 98.69 81 THR A CA 1
ATOM 622 C C . THR A 1 81 ? 2.239 -2.096 5.388 1.00 98.69 81 THR A C 1
ATOM 624 O O . THR A 1 81 ? 1.720 -1.695 4.347 1.00 98.69 81 THR A O 1
ATOM 627 N N . VAL A 1 82 ? 3.406 -2.737 5.402 1.00 98.56 82 VAL A N 1
ATOM 628 C CA . VAL A 1 82 ? 4.162 -3.147 4.214 1.00 98.56 82 VAL A CA 1
ATOM 629 C C . VAL A 1 82 ? 3.945 -4.635 3.975 1.00 98.56 82 VAL A C 1
ATOM 631 O O . VAL A 1 82 ? 4.163 -5.453 4.871 1.00 98.56 82 VAL A O 1
ATOM 634 N N . TYR A 1 83 ? 3.550 -4.976 2.754 1.00 98.62 83 TYR A N 1
ATOM 635 C CA . TYR A 1 83 ? 3.297 -6.337 2.299 1.00 98.62 83 TYR A CA 1
ATOM 636 C C . TYR A 1 83 ? 4.261 -6.738 1.183 1.00 98.62 83 TYR A C 1
ATOM 638 O O . TYR A 1 83 ? 4.695 -5.887 0.405 1.00 98.62 83 TYR A O 1
ATOM 646 N N . GLU A 1 84 ? 4.516 -8.040 1.053 1.00 98.19 84 GLU A N 1
ATOM 647 C CA . GLU A 1 84 ? 5.117 -8.654 -0.135 1.00 98.19 84 GLU A CA 1
ATOM 648 C C . GLU A 1 84 ? 4.106 -9.579 -0.833 1.00 98.19 84 GLU A C 1
ATOM 650 O O . GLU A 1 84 ? 3.444 -10.411 -0.209 1.00 98.19 84 GLU A O 1
ATOM 655 N N . CYS A 1 85 ? 3.998 -9.453 -2.155 1.00 97.94 85 CYS A N 1
ATOM 656 C CA . CYS A 1 85 ? 3.293 -10.394 -3.015 1.00 97.94 85 CYS A CA 1
ATOM 657 C C . CYS A 1 85 ? 4.134 -11.660 -3.216 1.00 97.94 85 CYS A C 1
ATOM 659 O O . CYS A 1 85 ? 5.220 -11.609 -3.790 1.00 97.94 85 CYS A O 1
ATOM 661 N N . LEU A 1 86 ? 3.604 -12.815 -2.827 1.00 97.06 86 LEU A N 1
ATOM 662 C CA . LEU A 1 86 ? 4.266 -14.105 -3.007 1.00 97.06 86 LEU A CA 1
ATOM 663 C C . LEU A 1 86 ? 4.024 -14.665 -4.418 1.00 97.06 86 LEU A C 1
ATOM 665 O O . LEU A 1 86 ? 2.988 -14.415 -5.037 1.00 97.06 86 LEU A O 1
ATOM 669 N N . GLU A 1 87 ? 4.937 -15.504 -4.917 1.00 95.44 87 GLU A N 1
ATOM 670 C CA . GLU A 1 87 ? 4.834 -16.113 -6.259 1.00 95.44 87 GLU A CA 1
ATOM 671 C C . GLU A 1 87 ? 3.567 -16.962 -6.455 1.00 95.44 87 GLU A C 1
ATOM 673 O O . GLU A 1 87 ? 3.039 -17.071 -7.561 1.00 95.44 87 GLU A O 1
ATOM 678 N N . ASN A 1 88 ? 3.039 -17.541 -5.375 1.00 95.69 88 ASN A N 1
ATOM 679 C CA . ASN A 1 88 ? 1.792 -18.308 -5.391 1.00 95.69 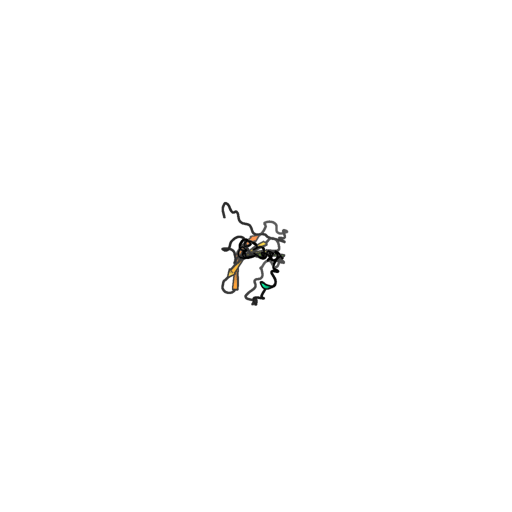88 ASN A CA 1
ATOM 680 C C . ASN A 1 88 ? 0.525 -17.423 -5.406 1.00 95.69 88 ASN A C 1
ATOM 682 O O . ASN A 1 88 ? -0.589 -17.949 -5.366 1.00 95.69 88 ASN A O 1
ATOM 686 N N . GLY A 1 89 ? 0.679 -16.096 -5.450 1.00 95.88 89 GLY A N 1
ATOM 687 C CA . GLY A 1 89 ? -0.407 -15.119 -5.399 1.00 95.88 89 GLY A CA 1
ATOM 688 C C . GLY A 1 89 ? -0.907 -14.795 -3.989 1.00 95.88 89 GLY A C 1
ATOM 689 O O . GLY A 1 89 ? -1.925 -14.107 -3.866 1.00 95.88 89 GLY A O 1
ATOM 690 N N . GLY A 1 90 ? -0.236 -15.299 -2.949 1.00 97.75 90 GLY A N 1
ATOM 691 C CA . GLY A 1 90 ? -0.447 -14.930 -1.551 1.00 97.75 90 GLY A CA 1
ATOM 692 C C . GLY A 1 90 ? 0.157 -13.569 -1.200 1.00 97.75 90 GLY A C 1
ATOM 693 O O . GLY A 1 90 ? 0.854 -12.959 -2.008 1.00 97.75 90 GLY A O 1
ATOM 694 N N . LEU A 1 91 ? -0.118 -13.113 0.019 1.00 98.06 91 LEU A N 1
ATOM 695 C CA . LEU A 1 91 ? 0.411 -11.875 0.587 1.00 98.06 91 LEU A CA 1
ATOM 696 C C . LEU A 1 91 ? 1.092 -12.215 1.910 1.00 98.06 91 LEU A C 1
ATOM 698 O O . LEU A 1 91 ? 0.516 -12.968 2.698 1.00 98.06 91 LEU A O 1
ATOM 702 N N . ASP A 1 92 ? 2.270 -11.652 2.150 1.00 97.88 92 ASP A N 1
ATOM 703 C CA . ASP A 1 92 ? 2.952 -11.720 3.443 1.00 97.88 92 ASP A CA 1
ATOM 704 C C . ASP A 1 92 ? 3.092 -10.324 4.053 1.00 97.88 92 ASP A C 1
ATOM 706 O O . ASP A 1 92 ? 3.233 -9.339 3.326 1.00 97.88 92 ASP A O 1
ATOM 710 N N . VAL A 1 93 ? 3.023 -10.232 5.381 1.00 98.12 93 VAL A N 1
ATOM 711 C CA . VAL A 1 93 ? 3.209 -8.972 6.114 1.00 98.12 93 VAL A CA 1
ATOM 712 C C . VAL A 1 93 ? 4.684 -8.844 6.459 1.00 98.12 93 VAL A C 1
ATOM 714 O O . VAL A 1 93 ? 5.201 -9.594 7.281 1.00 98.12 93 VAL A O 1
ATOM 717 N N . ILE A 1 94 ? 5.347 -7.854 5.870 1.00 98.19 94 ILE A N 1
ATOM 718 C CA . ILE A 1 94 ? 6.763 -7.586 6.127 1.00 98.19 94 ILE A CA 1
ATOM 719 C C . ILE A 1 94 ? 6.918 -6.727 7.374 1.00 98.19 94 ILE A C 1
ATOM 721 O O . ILE A 1 94 ? 7.738 -7.018 8.245 1.00 98.19 94 ILE A O 1
ATOM 725 N N . GLN A 1 95 ? 6.127 -5.656 7.470 1.00 98.12 95 GLN A N 1
ATOM 726 C CA . GLN A 1 95 ? 6.242 -4.713 8.572 1.00 98.12 95 GLN A CA 1
ATOM 727 C C . GLN A 1 95 ? 4.938 -3.971 8.834 1.00 98.12 95 GLN A C 1
ATOM 729 O O . GLN A 1 95 ? 4.182 -3.674 7.915 1.00 98.12 95 GLN A O 1
ATOM 734 N N . VAL A 1 96 ? 4.706 -3.630 10.100 1.00 98.12 96 VAL A N 1
ATOM 735 C CA . VAL A 1 96 ? 3.608 -2.770 10.539 1.00 98.12 96 VAL A CA 1
ATOM 736 C C . VAL A 1 96 ? 4.204 -1.614 11.329 1.00 98.12 96 VAL A C 1
ATOM 738 O O . VAL A 1 96 ? 4.922 -1.831 12.305 1.00 98.12 96 VAL A O 1
ATOM 741 N N . TYR A 1 97 ? 3.891 -0.393 10.915 1.00 98.19 97 TYR A N 1
ATOM 742 C CA . TYR A 1 97 ? 4.207 0.830 11.636 1.00 98.19 97 TYR A CA 1
ATOM 743 C C . TYR A 1 97 ? 2.921 1.408 12.208 1.00 98.19 97 TYR A C 1
ATOM 745 O O . TYR A 1 97 ? 1.932 1.537 11.489 1.00 98.19 97 TYR A O 1
ATOM 753 N N . CYS A 1 98 ? 2.944 1.761 13.488 1.00 97.75 98 CYS A N 1
ATOM 754 C CA . CYS A 1 98 ? 1.849 2.454 14.153 1.00 97.75 98 CYS A CA 1
ATOM 755 C C . CYS A 1 98 ? 2.373 3.786 14.679 1.00 97.75 98 CYS A C 1
ATOM 757 O O . CYS A 1 98 ? 3.420 3.806 15.335 1.00 97.75 98 CYS A O 1
ATOM 759 N N . ASP A 1 99 ? 1.648 4.868 14.416 1.00 98.25 99 ASP A N 1
ATOM 760 C CA . ASP A 1 99 ? 1.914 6.148 15.060 1.00 98.25 99 ASP A CA 1
ATOM 761 C C . ASP A 1 99 ? 1.717 6.030 16.580 1.00 98.25 99 ASP A C 1
ATOM 763 O O . ASP A 1 99 ? 0.916 5.223 17.066 1.00 98.25 99 ASP A O 1
ATOM 767 N N . GLY A 1 100 ? 2.462 6.833 17.339 1.00 98.00 100 GLY A N 1
ATOM 768 C CA . GLY A 1 100 ? 2.257 6.951 18.780 1.00 98.00 100 GLY A CA 1
ATOM 769 C C . GLY A 1 100 ? 0.956 7.681 19.117 1.00 98.00 100 GLY A C 1
ATOM 770 O O . GLY A 1 100 ? 0.386 7.441 20.185 1.00 98.00 100 GLY A O 1
ATOM 771 N N . ASP A 1 101 ? 0.478 8.537 18.212 1.00 97.88 101 ASP A N 1
ATOM 772 C CA . ASP A 1 101 ? -0.835 9.158 18.303 1.00 97.88 101 ASP A CA 1
ATOM 773 C C . ASP A 1 101 ? -1.932 8.180 17.843 1.00 97.88 101 ASP A C 1
ATOM 775 O O . ASP A 1 101 ? -1.899 7.625 16.743 1.00 97.88 101 ASP A O 1
ATOM 779 N N . GLN A 1 102 ? -2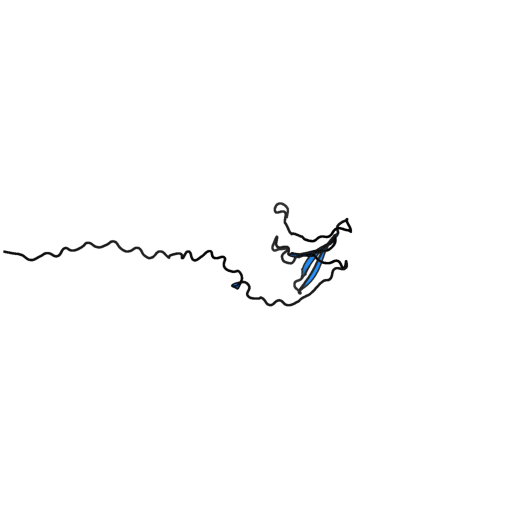.917 7.942 18.712 1.00 96.44 102 GLN A N 1
ATOM 780 C CA . GLN A 1 102 ? -4.050 7.056 18.424 1.00 96.44 102 GLN A CA 1
ATOM 781 C C . GLN A 1 102 ? -5.136 7.739 17.585 1.00 96.44 102 GLN A C 1
ATOM 783 O O . GLN A 1 102 ? -5.998 7.046 17.046 1.00 96.44 102 GLN A O 1
ATOM 788 N N . GLU A 1 103 ? -5.113 9.069 17.479 1.00 96.62 103 GLU A N 1
ATOM 789 C CA . GLU A 1 103 ? -6.092 9.845 16.711 1.00 96.62 103 GLU A CA 1
ATOM 790 C C . GLU A 1 103 ? -5.623 10.163 15.279 1.00 96.62 103 GLU A C 1
ATOM 792 O O . GLU A 1 103 ? -6.430 10.611 14.459 1.00 96.62 103 GLU A O 1
ATOM 797 N N . GLU A 1 104 ? -4.353 9.891 14.955 1.00 97.62 104 GLU A N 1
ATOM 798 C CA . GLU A 1 104 ? -3.776 10.101 13.622 1.00 97.62 104 GLU A CA 1
ATOM 799 C C . GLU A 1 104 ? -4.486 9.269 12.540 1.00 97.62 104 GLU A C 1
ATOM 801 O O . GLU A 1 104 ? -4.960 8.149 12.771 1.00 97.62 104 GLU A O 1
ATOM 806 N N . GLN A 1 105 ? -4.552 9.821 11.325 1.00 97.44 105 GLN A N 1
ATOM 807 C CA . GLN A 1 105 ? -5.158 9.170 10.171 1.00 97.44 105 GLN A CA 1
ATOM 808 C C . GLN A 1 105 ? -4.327 9.399 8.911 1.00 97.44 105 GLN A C 1
ATOM 810 O O . GLN A 1 105 ? -4.418 10.428 8.241 1.00 97.44 105 GLN A O 1
ATOM 815 N N . TYR A 1 106 ? -3.588 8.369 8.512 1.00 98.31 106 TYR A N 1
ATOM 816 C CA . TYR A 1 106 ? -2.851 8.373 7.263 1.00 98.31 106 TYR A CA 1
ATOM 817 C C . TYR A 1 106 ? -3.789 8.211 6.065 1.00 98.31 106 TYR A C 1
ATOM 819 O O . TYR A 1 106 ? -4.453 7.187 5.887 1.00 98.31 106 TYR A O 1
ATOM 827 N N . PHE A 1 107 ? -3.792 9.222 5.198 1.00 98.19 107 PHE A N 1
ATOM 828 C CA . PHE A 1 107 ? -4.569 9.222 3.956 1.00 98.19 107 PHE A CA 1
ATOM 829 C C . PHE A 1 107 ? -3.744 8.874 2.715 1.00 98.19 107 PHE A C 1
ATOM 831 O O . PHE A 1 107 ? -4.310 8.512 1.687 1.00 98.19 107 PHE A O 1
ATOM 838 N N . THR A 1 108 ? -2.419 9.016 2.776 1.00 98.38 108 THR A N 1
ATOM 839 C CA . THR A 1 108 ? -1.521 8.813 1.634 1.00 98.38 108 THR A CA 1
ATOM 840 C C . THR A 1 108 ? -0.136 8.362 2.085 1.00 98.38 108 THR A C 1
ATOM 842 O O . THR A 1 108 ? 0.271 8.634 3.213 1.00 98.38 108 THR A O 1
ATOM 845 N N . ALA A 1 109 ? 0.589 7.696 1.191 1.00 98.00 109 ALA A N 1
ATOM 846 C CA . ALA A 1 109 ? 1.980 7.305 1.364 1.00 98.00 109 ALA A CA 1
ATOM 847 C C . ALA A 1 109 ? 2.714 7.373 0.017 1.00 98.00 109 ALA A C 1
ATOM 849 O O . ALA A 1 109 ? 2.113 7.193 -1.044 1.00 98.00 109 ALA A O 1
ATOM 850 N N . ALA A 1 110 ? 4.024 7.613 0.060 1.00 97.69 110 ALA A N 1
ATOM 851 C CA . ALA A 1 110 ? 4.884 7.616 -1.116 1.00 97.69 110 ALA A CA 1
ATOM 852 C C . ALA A 1 110 ? 6.223 6.952 -0.791 1.00 97.69 110 ALA A C 1
ATOM 854 O O . ALA A 1 110 ? 6.799 7.185 0.272 1.00 97.69 110 ALA A O 1
ATOM 855 N N . TRP A 1 111 ? 6.715 6.144 -1.726 1.00 97.38 111 TRP A N 1
ATOM 856 C CA . TRP A 1 111 ? 8.025 5.515 -1.632 1.00 97.38 111 TRP A CA 1
ATOM 857 C C . TRP A 1 111 ? 9.111 6.451 -2.153 1.00 97.38 111 TRP A C 1
ATOM 859 O O . TRP A 1 111 ? 8.918 7.190 -3.118 1.00 97.38 111 TRP A O 1
ATOM 869 N N . THR A 1 112 ? 10.276 6.389 -1.523 1.00 94.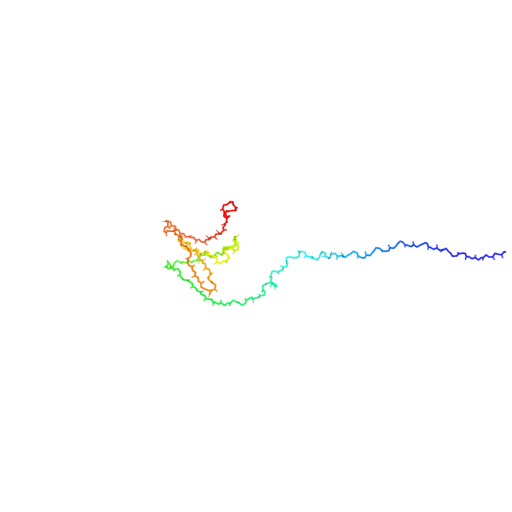75 112 THR A N 1
ATOM 870 C CA . THR A 1 112 ? 11.503 7.026 -1.992 1.00 94.75 112 THR A CA 1
ATOM 871 C C . THR A 1 112 ? 12.688 6.165 -1.569 1.00 94.75 112 THR A C 1
ATOM 873 O O . THR A 1 112 ? 12.546 5.276 -0.729 1.00 94.75 112 THR A O 1
ATOM 876 N N . VAL A 1 113 ? 13.852 6.416 -2.154 1.00 92.62 113 VAL A N 1
ATOM 877 C CA . VAL A 1 113 ? 15.107 5.756 -1.801 1.00 92.62 113 VAL A CA 1
ATOM 878 C C . VAL A 1 113 ? 16.187 6.817 -1.644 1.00 92.62 113 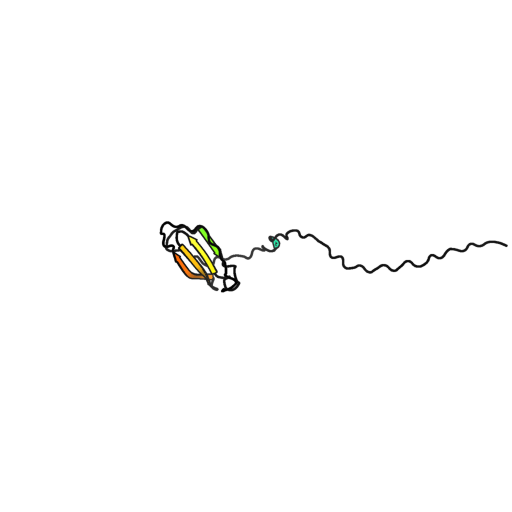VAL A C 1
ATOM 880 O O . VAL A 1 113 ? 16.240 7.776 -2.418 1.00 92.62 113 VAL A O 1
ATOM 883 N N . ASP A 1 114 ? 17.043 6.664 -0.639 1.00 90.62 114 ASP A N 1
ATOM 884 C CA . ASP A 1 114 ? 18.268 7.451 -0.566 1.00 90.62 114 ASP A CA 1
ATOM 885 C C . ASP A 1 114 ? 19.297 6.850 -1.525 1.00 90.62 114 ASP A C 1
ATOM 887 O O . ASP A 1 114 ? 19.858 5.792 -1.270 1.00 90.62 114 ASP A O 1
ATOM 891 N N . VAL A 1 115 ? 19.564 7.538 -2.630 1.00 78.94 115 VAL A N 1
ATOM 892 C CA . VAL A 1 115 ? 20.531 7.101 -3.649 1.00 78.94 115 VAL A CA 1
ATOM 893 C C . VAL A 1 115 ? 21.992 7.118 -3.180 1.00 78.94 115 VAL A C 1
ATOM 895 O O . VAL A 1 115 ? 22.849 6.601 -3.893 1.00 78.94 115 VAL A O 1
ATOM 898 N N . LEU A 1 116 ? 22.311 7.717 -2.025 1.00 77.38 116 LEU A N 1
ATOM 899 C CA . LEU A 1 116 ? 23.679 7.745 -1.492 1.00 77.38 116 LEU A CA 1
ATOM 900 C C . LEU A 1 116 ? 23.983 6.585 -0.542 1.00 77.38 116 LEU A C 1
ATOM 902 O O . LEU A 1 116 ? 25.145 6.193 -0.427 1.00 77.38 116 LEU A O 1
ATOM 906 N N . THR A 1 117 ? 22.973 6.070 0.159 1.00 71.56 117 THR A N 1
ATOM 907 C CA . THR A 1 117 ? 23.149 5.045 1.202 1.00 71.56 117 THR A CA 1
ATOM 908 C C . THR A 1 117 ? 22.307 3.784 0.999 1.00 71.56 117 THR A C 1
ATOM 910 O O . THR A 1 117 ? 22.536 2.805 1.712 1.00 71.56 117 THR A O 1
ATOM 913 N N . GLY A 1 118 ? 21.358 3.808 0.058 1.00 56.47 118 GLY A N 1
ATOM 914 C CA . GLY A 1 118 ? 20.399 2.737 -0.231 1.00 56.47 118 GLY A CA 1
ATOM 915 C C . GLY A 1 118 ? 20.816 1.758 -1.316 1.00 56.47 118 GLY A C 1
ATOM 916 O O . GLY A 1 118 ? 21.677 2.098 -2.160 1.00 56.47 118 GLY A O 1
#

Secondary structure (DSSP, 8-state):
----PPPP-PPPPPPPPP--------------STTT---PPP--------TT-PPP-EEEE--SSGGGTTEEEEEETTEEEEEEE-TTS-EEEEEEEE-S-SS-----------TTT-